Protein AF-A0A8J7NA88-F1 (afdb_monomer_lite)

pLDDT: mean 90.47, std 10.83, range [54.19, 98.31]

Secondary structure (DSSP, 8-state):
-----HHHHHHHHHH-HHHHHHHHHHHIIIIISSSS--PPPSSSSHHHHHHHHTT-SSHHHHHHHH---TTSPPPHHHHHHHHHHHHHHHHHHHHHTS---HHHHT-

Structure (mmCIF, N/CA/C/O backbone):
data_AF-A0A8J7NA88-F1
#
_entry.id   AF-A0A8J7NA88-F1
#
loop_
_atom_site.group_PDB
_atom_site.id
_atom_site.type_symbol
_atom_site.label_atom_id
_atom_site.label_alt_id
_atom_site.label_comp_id
_atom_site.label_asym_id
_atom_site.label_entity_id
_atom_site.label_seq_id
_atom_site.pdbx_PDB_ins_code
_atom_site.Cartn_x
_atom_site.Cartn_y
_atom_site.Cartn_z
_atom_site.occupancy
_atom_site.B_iso_or_equiv
_atom_site.auth_seq_id
_atom_site.auth_comp_id
_atom_site.auth_asym_id
_atom_site.auth_atom_id
_atom_site.pdbx_PDB_model_num
ATOM 1 N N . MET A 1 1 ? 1.647 16.019 6.666 1.00 68.00 1 MET A N 1
ATOM 2 C CA . MET A 1 1 ? 1.789 14.592 7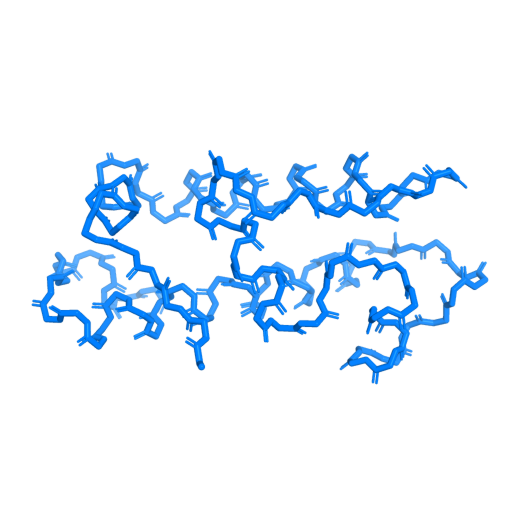.028 1.00 68.00 1 MET A CA 1
ATOM 3 C C . MET A 1 1 ? 0.576 13.848 6.483 1.00 68.00 1 MET A C 1
ATOM 5 O O . MET A 1 1 ? -0.532 14.317 6.706 1.00 68.00 1 MET A O 1
ATOM 9 N N . VAL A 1 2 ? 0.763 12.783 5.698 1.00 86.75 2 VAL A N 1
ATOM 10 C CA . VAL A 1 2 ? -0.350 11.961 5.173 1.00 86.75 2 VAL A CA 1
ATOM 11 C C . VAL A 1 2 ? -0.884 11.090 6.310 1.00 86.75 2 VAL A C 1
ATOM 13 O O . VAL A 1 2 ? -0.073 10.583 7.076 1.00 86.75 2 VAL A O 1
ATOM 16 N N . ARG A 1 3 ? -2.211 10.954 6.438 1.00 91.88 3 ARG A N 1
ATOM 17 C CA . ARG A 1 3 ? -2.880 10.132 7.462 1.00 91.88 3 ARG A CA 1
ATOM 18 C C . ARG A 1 3 ? -4.105 9.413 6.893 1.00 91.88 3 ARG A C 1
ATOM 20 O O . ARG A 1 3 ? -4.714 9.896 5.922 1.00 91.88 3 ARG A O 1
ATOM 27 N N . LEU A 1 4 ? -4.470 8.283 7.495 1.00 93.38 4 L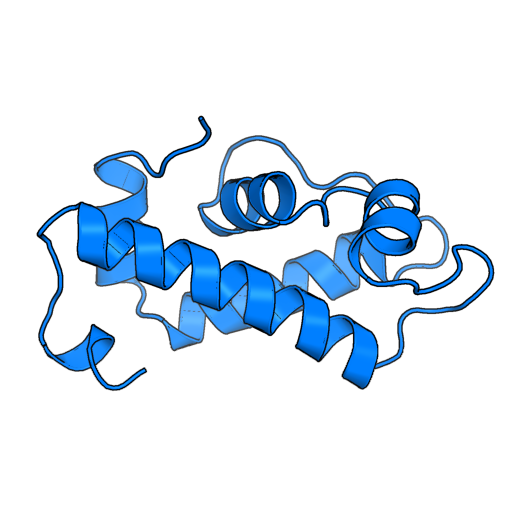EU A N 1
ATOM 28 C CA . LEU A 1 4 ? -5.769 7.658 7.247 1.00 93.38 4 LEU A CA 1
ATOM 29 C C . LEU A 1 4 ? -6.893 8.483 7.890 1.00 93.38 4 LEU A C 1
ATOM 31 O O . LEU A 1 4 ? -6.734 9.088 8.947 1.00 93.38 4 LEU A O 1
ATOM 35 N N . THR A 1 5 ? -8.028 8.536 7.203 1.00 93.25 5 THR A N 1
ATOM 36 C CA . THR A 1 5 ? -9.285 9.112 7.704 1.00 93.25 5 THR A CA 1
ATOM 37 C C . THR A 1 5 ? -10.044 8.087 8.543 1.00 93.25 5 THR A C 1
ATOM 39 O O . THR A 1 5 ? -9.741 6.896 8.479 1.00 93.25 5 THR A O 1
ATOM 42 N N . GLY A 1 6 ? -11.055 8.536 9.297 1.00 91.81 6 GLY A N 1
ATOM 43 C CA . GLY A 1 6 ? -11.935 7.641 10.057 1.00 91.81 6 GLY A CA 1
ATOM 44 C C . GLY A 1 6 ? -12.548 6.547 9.180 1.00 91.81 6 GLY A C 1
ATOM 45 O O . GLY A 1 6 ? -12.390 5.372 9.489 1.00 91.81 6 GLY A O 1
ATOM 46 N N . ASP A 1 7 ? -13.115 6.925 8.034 1.00 92.19 7 ASP A N 1
ATOM 47 C CA . ASP A 1 7 ? -13.742 5.986 7.095 1.00 92.19 7 ASP A CA 1
ATOM 48 C C . ASP A 1 7 ? -12.750 4.962 6.525 1.00 92.19 7 ASP A C 1
ATOM 50 O O . ASP A 1 7 ? -13.084 3.799 6.320 1.00 92.19 7 ASP A O 1
ATOM 54 N N . GLU A 1 8 ? -11.503 5.368 6.269 1.00 94.44 8 GLU A N 1
ATOM 55 C CA . GLU A 1 8 ? -10.465 4.449 5.792 1.00 94.44 8 GLU A CA 1
ATOM 56 C C . GLU A 1 8 ? -9.983 3.497 6.888 1.00 94.44 8 GLU A C 1
ATOM 58 O O . GLU A 1 8 ? -9.673 2.345 6.592 1.00 94.44 8 GLU A O 1
ATOM 63 N N . ILE A 1 9 ? -9.922 3.957 8.140 1.00 93.00 9 ILE A N 1
ATOM 64 C CA . ILE A 1 9 ? -9.636 3.100 9.296 1.00 93.00 9 ILE A CA 1
ATOM 65 C C . ILE A 1 9 ? -10.752 2.065 9.443 1.00 93.00 9 ILE A C 1
ATOM 67 O O . ILE A 1 9 ? -10.468 0.868 9.498 1.00 93.00 9 ILE A O 1
ATOM 71 N N . ASP A 1 10 ? -12.008 2.512 9.427 1.00 92.19 10 ASP A N 1
ATOM 72 C CA . ASP A 1 10 ? -13.177 1.645 9.558 1.00 92.19 10 ASP A CA 1
ATOM 73 C C . ASP A 1 10 ? -13.245 0.647 8.378 1.00 92.19 10 ASP A C 1
ATOM 75 O O . ASP A 1 10 ? -13.519 -0.537 8.578 1.00 92.19 10 ASP A O 1
ATOM 79 N N . PHE A 1 11 ? -12.873 1.066 7.159 1.00 93.31 11 PHE A N 1
ATOM 80 C CA . PHE A 1 11 ? -12.732 0.172 6.003 1.00 93.31 11 PHE A CA 1
ATOM 81 C C . PHE A 1 11 ? -11.686 -0.924 6.235 1.00 93.31 11 PHE A C 1
ATOM 83 O O . PHE A 1 11 ? -11.951 -2.096 5.955 1.00 93.31 11 PHE A O 1
ATOM 90 N N . VAL A 1 12 ? -10.491 -0.564 6.719 1.00 92.56 12 VAL A N 1
ATOM 91 C CA . VAL A 1 12 ? -9.413 -1.535 6.973 1.00 92.56 12 VAL A CA 1
ATOM 92 C C . VAL A 1 12 ? -9.831 -2.532 8.052 1.00 92.56 12 VAL A C 1
ATOM 94 O O . VAL A 1 12 ? -9.594 -3.729 7.897 1.00 92.56 12 VAL A O 1
ATOM 97 N N . GLN A 1 13 ? -10.501 -2.068 9.108 1.00 89.44 13 GLN A N 1
ATOM 98 C CA . GLN A 1 13 ? -11.021 -2.937 10.163 1.00 89.44 13 GLN A CA 1
ATOM 99 C C . GLN A 1 13 ? -12.115 -3.883 9.660 1.00 89.44 13 GLN A C 1
ATOM 101 O O . GLN A 1 13 ? -12.080 -5.070 9.973 1.00 89.44 13 GLN A O 1
ATOM 106 N N . ALA A 1 14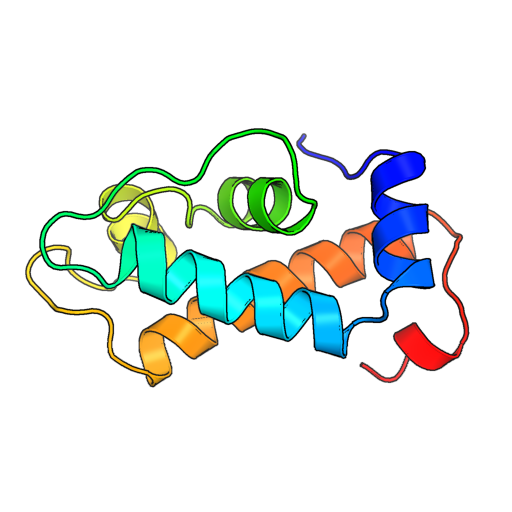 ? -13.061 -3.380 8.864 1.00 91.56 14 ALA A N 1
ATOM 107 C CA . ALA A 1 14 ? -14.170 -4.176 8.345 1.00 91.56 14 ALA A CA 1
ATOM 108 C C . ALA A 1 14 ? -13.715 -5.258 7.352 1.00 91.56 14 ALA A C 1
ATOM 110 O O . ALA A 1 14 ? -14.260 -6.359 7.348 1.00 91.56 14 ALA A O 1
ATOM 111 N N . ASN A 1 15 ? -12.715 -4.961 6.514 1.00 90.88 15 ASN A N 1
ATOM 112 C CA . ASN A 1 15 ? -12.216 -5.898 5.500 1.00 90.88 15 ASN A CA 1
ATOM 113 C C . ASN A 1 15 ? -11.113 -6.835 6.020 1.00 90.88 15 ASN A C 1
ATOM 115 O O . ASN A 1 15 ? -10.877 -7.889 5.428 1.00 90.88 15 ASN A O 1
ATOM 119 N N . GLY A 1 16 ? -10.428 -6.453 7.098 1.00 90.38 16 GLY A N 1
ATOM 120 C CA . GLY A 1 16 ? -9.306 -7.195 7.662 1.00 90.38 16 GLY A CA 1
ATOM 121 C C . GLY A 1 16 ? -7.987 -7.002 6.904 1.00 90.38 16 GLY A C 1
ATOM 122 O O . GLY A 1 16 ? -7.944 -6.711 5.704 1.00 90.38 16 GLY A O 1
ATOM 123 N N . ILE A 1 17 ? -6.880 -7.197 7.625 1.00 90.25 17 ILE A N 1
ATOM 124 C CA . ILE A 1 17 ? -5.520 -6.936 7.130 1.00 90.25 17 ILE A CA 1
ATOM 125 C C . ILE A 1 17 ? -5.159 -7.803 5.922 1.00 90.25 17 ILE A C 1
ATOM 127 O O . ILE A 1 17 ? -4.581 -7.285 4.969 1.00 90.25 17 ILE A O 1
ATOM 131 N N . ASP A 1 18 ? -5.557 -9.076 5.898 1.00 92.12 18 ASP A N 1
ATOM 132 C CA . ASP A 1 18 ? -5.271 -9.971 4.769 1.00 92.12 18 ASP A CA 1
ATOM 133 C C . ASP A 1 18 ? -5.884 -9.481 3.456 1.00 92.12 18 ASP A C 1
ATOM 135 O O . ASP A 1 18 ? -5.256 -9.561 2.398 1.00 92.12 18 ASP A O 1
ATOM 139 N N . SER A 1 19 ? -7.110 -8.955 3.510 1.00 94.50 19 SER A N 1
ATOM 140 C CA . SER A 1 19 ? -7.786 -8.399 2.335 1.00 94.50 19 SER A CA 1
ATOM 141 C C . SER A 1 19 ? -7.062 -7.149 1.835 1.00 94.50 19 SER A C 1
ATOM 143 O O . SER A 1 19 ? -6.762 -7.016 0.646 1.00 94.50 19 SER A O 1
ATOM 145 N N . VAL A 1 20 ? -6.673 -6.268 2.761 1.00 95.69 20 VAL A N 1
ATOM 146 C CA . VAL A 1 20 ? -5.917 -5.049 2.451 1.00 95.69 20 VAL A CA 1
ATOM 147 C C . VAL A 1 20 ? -4.532 -5.380 1.881 1.00 95.69 20 VAL A C 1
ATOM 149 O O . VAL A 1 20 ? -4.118 -4.765 0.896 1.00 95.69 20 VAL A O 1
ATOM 152 N N . LYS A 1 21 ? -3.852 -6.401 2.416 1.00 96.81 21 LYS A N 1
ATOM 153 C CA . LYS A 1 21 ? -2.568 -6.900 1.904 1.00 96.81 21 LYS A CA 1
ATOM 154 C C . LYS A 1 21 ? -2.711 -7.456 0.488 1.00 96.81 21 LYS A C 1
ATOM 156 O O . LYS A 1 21 ? -1.935 -7.095 -0.396 1.00 96.81 21 LYS A O 1
ATOM 161 N N . LYS A 1 22 ? -3.743 -8.266 0.223 1.00 97.81 22 LYS A N 1
ATOM 162 C CA . LYS A 1 22 ? -4.059 -8.758 -1.133 1.00 97.81 22 LYS A CA 1
ATOM 163 C C . LYS A 1 22 ? -4.305 -7.608 -2.112 1.00 97.81 22 LYS A C 1
ATOM 165 O O . LYS A 1 22 ? -3.794 -7.645 -3.233 1.00 97.81 22 LYS A O 1
ATOM 170 N N . ALA A 1 23 ? -5.030 -6.571 -1.691 1.00 97.50 23 ALA A N 1
ATOM 171 C CA . ALA A 1 23 ? -5.237 -5.373 -2.501 1.00 97.50 23 ALA A CA 1
ATOM 172 C C . ALA A 1 23 ? -3.913 -4.643 -2.791 1.00 97.50 23 ALA A C 1
ATOM 174 O O . ALA A 1 23 ? -3.685 -4.220 -3.923 1.00 97.50 23 ALA A O 1
ATOM 175 N N . ALA A 1 24 ? -3.001 -4.555 -1.817 1.00 97.94 24 ALA A N 1
ATOM 176 C CA . ALA A 1 24 ? -1.674 -3.977 -2.025 1.00 97.94 24 ALA A CA 1
ATOM 177 C C . ALA A 1 24 ? -0.855 -4.719 -3.079 1.00 97.94 24 ALA A C 1
ATOM 179 O O . ALA A 1 24 ? -0.389 -4.085 -4.029 1.00 97.94 24 ALA A O 1
ATOM 180 N N . TYR A 1 25 ? -0.784 -6.047 -3.000 1.00 98.31 25 TYR A N 1
ATOM 181 C CA . TYR A 1 25 ? -0.170 -6.856 -4.055 1.00 98.31 25 TYR A CA 1
ATOM 182 C C . TYR A 1 25 ? -0.801 -6.604 -5.421 1.00 98.31 25 TYR A C 1
ATOM 184 O O . TYR A 1 25 ? -0.094 -6.414 -6.411 1.00 98.31 25 TYR A O 1
ATOM 192 N N . HIS A 1 26 ? -2.133 -6.584 -5.483 1.00 97.81 26 HIS A N 1
ATOM 193 C CA . HIS A 1 26 ? -2.849 -6.329 -6.724 1.00 97.81 26 HIS A CA 1
ATOM 194 C C . HIS A 1 26 ? -2.478 -4.964 -7.320 1.00 97.81 26 HIS A C 1
ATOM 196 O O . HIS A 1 26 ? -2.165 -4.876 -8.509 1.00 97.81 26 HIS A O 1
ATOM 202 N N . PHE A 1 27 ? -2.462 -3.899 -6.519 1.00 97.88 27 PHE A N 1
ATOM 203 C CA . PHE A 1 27 ? -2.144 -2.560 -7.009 1.00 97.88 27 PHE A CA 1
ATOM 204 C C . PHE A 1 27 ? -0.690 -2.425 -7.448 1.00 97.88 27 PHE A C 1
ATOM 206 O O . PHE A 1 27 ? -0.450 -1.898 -8.533 1.00 97.88 27 PHE A O 1
ATOM 213 N N . VAL A 1 28 ? 0.271 -2.941 -6.678 1.00 97.00 28 VAL A N 1
ATOM 214 C CA . VAL A 1 28 ? 1.689 -2.901 -7.068 1.00 97.00 28 VAL A CA 1
ATOM 215 C C . VAL A 1 28 ? 1.903 -3.675 -8.372 1.00 97.00 28 VAL A C 1
ATOM 217 O O . VAL A 1 28 ? 2.493 -3.138 -9.310 1.00 97.00 28 VAL A O 1
ATOM 220 N N . ARG A 1 29 ? 1.337 -4.883 -8.502 1.00 96.62 29 ARG A N 1
ATOM 221 C CA . ARG A 1 29 ? 1.463 -5.693 -9.725 1.00 96.62 29 ARG A CA 1
ATOM 222 C C . ARG A 1 29 ? 0.841 -5.023 -10.945 1.00 96.62 29 ARG A C 1
ATOM 224 O O . ARG A 1 29 ? 1.469 -4.950 -11.993 1.00 96.62 29 ARG A O 1
ATOM 231 N N . THR A 1 30 ? -0.381 -4.512 -10.818 1.00 95.62 30 THR A N 1
ATOM 232 C CA . THR A 1 30 ? -1.139 -3.977 -11.964 1.00 95.62 30 THR A CA 1
ATOM 233 C C . THR A 1 30 ? -0.745 -2.558 -12.364 1.00 95.62 30 THR A C 1
ATOM 235 O O . THR A 1 30 ? -1.001 -2.149 -13.498 1.00 95.62 30 THR A O 1
ATOM 238 N N . ARG A 1 31 ? -0.137 -1.788 -11.454 1.00 95.38 31 ARG A N 1
ATOM 239 C CA . ARG A 1 31 ? 0.259 -0.394 -11.705 1.00 95.38 31 ARG A CA 1
ATOM 240 C C . ARG A 1 31 ? 1.754 -0.236 -11.910 1.00 95.38 31 ARG A C 1
ATOM 242 O O . ARG A 1 31 ? 2.143 0.512 -12.798 1.00 95.38 31 ARG A O 1
ATOM 249 N N . LEU A 1 32 ? 2.574 -0.908 -11.108 1.00 94.50 32 LEU A N 1
ATOM 250 C CA . LEU A 1 32 ? 4.010 -0.643 -11.027 1.00 94.50 32 LEU A CA 1
ATOM 251 C C . LEU A 1 32 ? 4.834 -1.751 -11.691 1.00 94.50 32 LEU A C 1
ATOM 253 O O . LEU A 1 32 ? 5.827 -1.442 -12.335 1.00 94.50 32 LEU A O 1
ATOM 257 N N . ALA A 1 33 ? 4.411 -3.016 -11.612 1.00 91.81 33 ALA A N 1
ATOM 258 C CA . ALA A 1 33 ? 5.158 -4.141 -12.194 1.00 91.81 33 ALA A CA 1
ATOM 259 C C . ALA A 1 33 ? 4.851 -4.418 -13.682 1.00 91.81 33 ALA A C 1
ATOM 261 O O . ALA A 1 33 ? 5.383 -5.360 -14.268 1.00 91.81 33 ALA A O 1
ATOM 262 N N . VAL A 1 34 ? 3.992 -3.613 -14.315 1.00 91.06 34 VAL A N 1
ATOM 263 C CA . VAL A 1 34 ? 3.655 -3.738 -15.742 1.00 91.06 34 VAL A CA 1
ATOM 264 C C . VAL A 1 34 ? 4.668 -3.017 -16.634 1.00 91.06 34 VAL A C 1
ATOM 266 O O . VAL A 1 34 ? 5.311 -2.059 -16.217 1.00 91.06 34 VAL A O 1
ATOM 269 N N . SER A 1 35 ? 4.761 -3.426 -17.903 1.00 87.38 35 SER A N 1
ATOM 270 C CA . SER A 1 35 ? 5.699 -2.850 -18.886 1.00 87.38 35 SER A CA 1
ATOM 271 C C . SER A 1 35 ? 5.533 -1.343 -19.112 1.00 87.38 35 SER A C 1
ATOM 273 O O . SER A 1 35 ? 6.501 -0.653 -19.414 1.00 87.38 35 SER A O 1
ATOM 275 N N . LYS A 1 36 ? 4.306 -0.830 -18.973 1.00 89.25 36 LYS A N 1
ATOM 276 C CA . LYS A 1 36 ? 3.985 0.601 -19.011 1.00 89.25 36 LYS A CA 1
ATOM 277 C C . LYS A 1 36 ? 3.429 1.017 -17.648 1.00 89.25 36 LYS A C 1
ATOM 279 O O . LYS A 1 36 ? 2.202 1.041 -17.490 1.00 89.25 36 LYS A O 1
ATOM 284 N N . PRO A 1 37 ? 4.302 1.273 -16.658 1.00 90.88 37 PRO A N 1
ATOM 285 C CA . PRO A 1 37 ? 3.880 1.558 -15.298 1.00 90.88 37 PRO A CA 1
ATOM 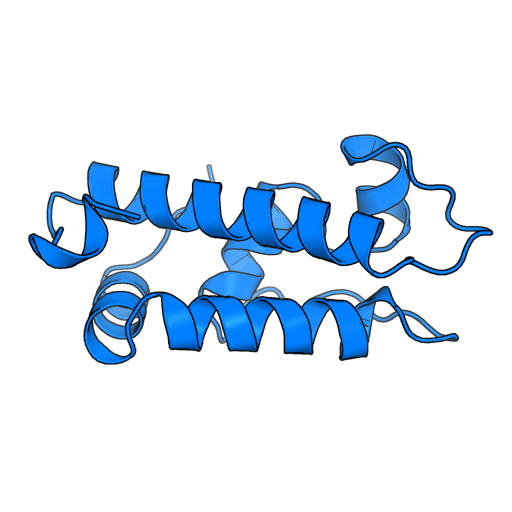286 C C . PRO A 1 37 ? 3.034 2.830 -15.254 1.00 90.88 37 PRO A C 1
ATOM 288 O O . PRO A 1 37 ? 3.274 3.804 -15.968 1.00 90.88 37 PRO A O 1
ATOM 291 N N . LYS A 1 38 ? 2.015 2.813 -14.402 1.00 94.50 38 LYS A N 1
ATOM 292 C CA . LYS A 1 38 ? 1.115 3.938 -14.162 1.00 94.50 38 LYS A CA 1
ATOM 293 C C . LYS A 1 38 ? 1.230 4.349 -12.709 1.00 94.50 38 LYS A C 1
ATOM 295 O O . LYS A 1 38 ? 1.264 3.497 -11.825 1.00 94.50 38 LYS A O 1
ATOM 300 N N . ARG A 1 39 ? 1.199 5.658 -12.466 1.00 95.94 39 ARG A N 1
ATOM 301 C CA . ARG A 1 39 ? 1.157 6.191 -11.104 1.00 95.94 39 ARG A CA 1
ATOM 302 C C . ARG A 1 39 ? -0.035 5.626 -10.332 1.00 95.94 39 ARG A C 1
ATOM 304 O O . ARG A 1 39 ? -1.132 5.443 -10.882 1.00 95.94 39 ARG A O 1
ATOM 311 N N . VAL A 1 40 ? 0.189 5.372 -9.051 1.00 96.62 40 VAL A N 1
ATOM 312 C CA . VAL A 1 40 ? -0.850 4.966 -8.108 1.00 96.62 40 VAL A CA 1
ATOM 313 C C . VAL A 1 40 ? -1.800 6.154 -7.890 1.00 96.62 40 VAL A C 1
ATOM 315 O O . VAL A 1 40 ? -1.333 7.276 -7.660 1.00 96.62 40 VAL A O 1
ATOM 318 N N . PRO A 1 41 ? -3.132 5.960 -7.965 1.00 96.81 41 PRO A N 1
ATOM 319 C CA . PRO A 1 41 ? -4.095 7.018 -7.658 1.00 96.81 41 PRO A CA 1
ATOM 320 C C . PRO A 1 41 ? -3.868 7.615 -6.264 1.00 96.81 41 PRO A C 1
ATOM 322 O O . PRO A 1 41 ? -3.309 6.965 -5.394 1.00 96.81 41 PRO A O 1
ATOM 325 N N . LYS A 1 42 ? -4.312 8.851 -6.020 1.00 92.94 42 LYS A N 1
ATOM 326 C CA . LYS A 1 42 ? -4.146 9.501 -4.701 1.00 92.94 42 LYS A CA 1
ATOM 327 C C . LYS A 1 42 ? -5.281 9.207 -3.710 1.00 92.94 42 LYS A C 1
ATOM 329 O O . LYS A 1 42 ? -5.143 9.497 -2.527 1.00 92.94 42 LYS A O 1
ATOM 334 N N . LYS A 1 43 ? -6.429 8.717 -4.191 1.00 91.38 43 LYS A N 1
ATOM 335 C CA . LYS A 1 43 ? -7.678 8.550 -3.424 1.00 91.38 43 LYS A CA 1
ATOM 336 C C . LYS A 1 43 ? -8.411 7.278 -3.855 1.00 91.38 43 LYS A C 1
ATOM 338 O O . LYS A 1 43 ? -8.193 6.803 -4.967 1.00 91.38 43 LYS A O 1
ATOM 343 N N . GLY A 1 44 ? -9.299 6.783 -2.994 1.00 91.81 44 GLY A N 1
ATOM 344 C CA . GLY A 1 44 ? -10.219 5.675 -3.284 1.00 91.81 44 GLY A CA 1
ATOM 345 C C . GLY A 1 44 ? -9.880 4.353 -2.595 1.00 91.81 44 GLY A C 1
ATOM 346 O O . GLY A 1 44 ? -10.731 3.476 -2.548 1.00 91.81 44 GLY A O 1
ATOM 347 N N . HIS A 1 45 ? -8.676 4.204 -2.036 1.00 95.44 45 HIS A N 1
ATOM 348 C CA . HIS A 1 45 ? -8.307 3.032 -1.240 1.00 95.44 45 HIS A CA 1
ATOM 349 C C . HIS A 1 45 ? -7.221 3.400 -0.210 1.00 95.44 45 HIS A C 1
ATOM 351 O O . HIS A 1 45 ? -6.282 4.112 -0.582 1.00 95.44 45 HIS A O 1
ATOM 357 N N . PRO A 1 46 ? -7.269 2.901 1.042 1.00 96.00 46 PRO A N 1
ATOM 358 C CA . PRO A 1 46 ? -6.258 3.199 2.070 1.00 96.00 46 PRO A CA 1
ATOM 359 C C . PRO A 1 46 ? -4.831 2.827 1.642 1.00 96.00 46 PRO A C 1
ATOM 361 O O . PRO A 1 46 ? -3.889 3.579 1.875 1.00 96.00 46 PRO A O 1
ATOM 364 N N . VAL A 1 47 ? -4.674 1.714 0.919 1.00 97.62 47 VAL A N 1
ATOM 365 C CA . VAL A 1 47 ? -3.380 1.302 0.336 1.00 97.62 47 VAL A CA 1
ATOM 366 C C . VAL A 1 47 ? -2.782 2.358 -0.586 1.00 97.62 47 VAL A C 1
ATOM 368 O O . VAL A 1 47 ? -1.568 2.507 -0.623 1.00 97.62 47 VAL A O 1
ATOM 371 N N . PHE A 1 48 ? -3.594 3.121 -1.317 1.00 97.56 48 PHE A N 1
ATOM 372 C CA . PHE A 1 48 ? -3.048 4.185 -2.150 1.00 97.56 48 PHE A CA 1
ATOM 373 C C . PHE A 1 48 ? -2.345 5.232 -1.292 1.00 97.56 48 PHE A C 1
ATOM 375 O O . PHE A 1 48 ? -1.192 5.553 -1.560 1.00 97.56 48 PHE A O 1
ATOM 382 N N . LYS A 1 49 ? -2.976 5.696 -0.208 1.00 96.69 49 LYS A N 1
ATOM 383 C CA . LYS A 1 49 ? -2.315 6.608 0.735 1.00 96.69 49 LYS A CA 1
ATOM 384 C C . LYS A 1 49 ? -1.043 6.008 1.316 1.00 96.69 49 LYS A C 1
ATOM 386 O O . LYS A 1 49 ? -0.049 6.720 1.395 1.00 96.69 49 LYS A O 1
ATOM 391 N N . ALA A 1 50 ? -1.065 4.722 1.656 1.00 97.25 50 ALA A N 1
ATOM 392 C CA . ALA A 1 50 ? 0.107 4.023 2.163 1.00 97.25 50 ALA A CA 1
ATOM 393 C C . ALA A 1 50 ? 1.260 4.019 1.150 1.00 97.25 50 ALA A C 1
ATOM 395 O O . ALA A 1 50 ? 2.370 4.407 1.492 1.00 97.25 50 ALA A O 1
ATOM 396 N N . LEU A 1 51 ? 0.988 3.682 -0.115 1.00 97.56 51 LEU A N 1
ATOM 397 C CA . LEU A 1 51 ? 1.981 3.701 -1.193 1.00 97.56 51 LEU A CA 1
ATOM 398 C C . LEU A 1 51 ? 2.551 5.108 -1.424 1.00 97.56 51 LEU A C 1
ATOM 400 O O . LEU A 1 51 ? 3.754 5.254 -1.598 1.00 97.56 51 LEU A O 1
ATOM 404 N N . HIS A 1 52 ? 1.721 6.153 -1.364 1.00 96.69 52 HIS A N 1
ATOM 405 C CA . HIS A 1 52 ? 2.202 7.541 -1.409 1.00 96.69 52 HIS A CA 1
ATOM 406 C C . HIS A 1 52 ? 3.066 7.890 -0.188 1.00 96.69 52 HIS A C 1
ATOM 408 O O . HIS A 1 52 ? 4.078 8.571 -0.333 1.00 96.69 52 HIS A O 1
ATOM 414 N N . ALA A 1 53 ? 2.698 7.419 1.004 1.00 96.44 53 ALA A N 1
ATOM 415 C CA . ALA A 1 53 ? 3.423 7.704 2.239 1.00 96.44 53 ALA A CA 1
ATOM 416 C C . ALA A 1 53 ? 4.808 7.040 2.292 1.00 96.44 53 ALA A C 1
ATOM 418 O O . ALA A 1 53 ? 5.743 7.651 2.800 1.00 96.44 53 ALA A O 1
ATOM 419 N N . VAL A 1 54 ? 4.950 5.831 1.738 1.00 96.75 54 VAL A N 1
ATOM 420 C CA . VAL A 1 54 ? 6.232 5.098 1.686 1.00 96.75 54 VAL A CA 1
ATOM 421 C C . VAL A 1 54 ? 7.044 5.373 0.416 1.00 96.75 54 VAL A C 1
ATOM 423 O O . VAL A 1 54 ? 8.073 4.745 0.193 1.00 96.75 54 VAL A O 1
ATOM 426 N N . GLY A 1 55 ? 6.590 6.288 -0.447 1.00 96.00 55 GLY A N 1
ATOM 427 C CA . GLY A 1 55 ? 7.314 6.635 -1.670 1.00 96.00 55 GLY A CA 1
ATOM 428 C C . GLY A 1 55 ? 7.302 5.531 -2.735 1.00 96.00 55 GLY A C 1
ATOM 429 O O . GLY A 1 55 ? 8.277 5.347 -3.459 1.00 96.00 55 GLY A O 1
ATOM 430 N N . ALA A 1 56 ? 6.191 4.805 -2.848 1.00 96.62 56 ALA A N 1
ATOM 431 C CA . ALA A 1 56 ? 5.939 3.766 -3.845 1.00 96.62 56 ALA A CA 1
ATOM 432 C C . ALA A 1 56 ? 4.759 4.114 -4.781 1.00 96.62 56 ALA A C 1
ATOM 434 O O . ALA A 1 56 ? 3.987 3.244 -5.183 1.00 96.62 56 ALA A O 1
ATOM 435 N N . ASP A 1 57 ? 4.582 5.394 -5.131 1.00 95.94 57 ASP A N 1
ATOM 436 C CA . ASP A 1 57 ? 3.504 5.850 -6.023 1.00 95.94 57 ASP A CA 1
ATOM 437 C C . ASP A 1 57 ? 3.838 5.750 -7.522 1.00 95.94 57 ASP A C 1
ATOM 439 O O . ASP A 1 57 ? 2.935 5.780 -8.365 1.00 95.94 57 ASP A O 1
ATOM 443 N N . SER A 1 58 ? 5.121 5.640 -7.864 1.00 96.25 58 SER A N 1
ATOM 444 C CA . SER A 1 58 ? 5.634 5.528 -9.231 1.00 96.25 58 SER A CA 1
ATOM 445 C C . SER A 1 58 ? 6.944 4.734 -9.255 1.00 96.25 58 SER A C 1
ATOM 447 O O . SER A 1 58 ? 7.516 4.439 -8.204 1.00 96.25 58 SER A O 1
ATOM 449 N N . ARG A 1 59 ? 7.442 4.374 -10.447 1.00 95.00 59 ARG A N 1
ATOM 450 C CA . ARG A 1 59 ? 8.715 3.641 -10.557 1.00 95.00 59 ARG A CA 1
ATOM 451 C C . ARG A 1 59 ? 9.912 4.497 -10.160 1.00 95.00 59 ARG A C 1
ATOM 453 O O . ARG A 1 59 ? 10.811 3.978 -9.514 1.00 95.00 59 ARG A O 1
ATOM 460 N N . GLU A 1 60 ? 9.876 5.790 -10.457 1.00 94.69 60 GLU A N 1
ATOM 461 C CA . GLU A 1 60 ? 10.906 6.746 -10.044 1.00 94.69 60 GLU A CA 1
ATOM 462 C C . GLU A 1 60 ? 10.951 6.904 -8.519 1.00 94.69 60 GLU A C 1
ATOM 464 O O . GLU A 1 60 ? 12.030 7.008 -7.940 1.00 94.69 60 GLU A O 1
ATOM 469 N N . SER A 1 61 ? 9.794 6.910 -7.846 1.00 96.00 61 SER A N 1
ATOM 470 C CA . SER A 1 61 ? 9.757 6.920 -6.380 1.00 96.00 61 SER A CA 1
ATOM 471 C C . SER A 1 61 ? 10.289 5.600 -5.810 1.00 96.00 61 SER A C 1
ATOM 473 O O . SER A 1 61 ? 11.075 5.624 -4.866 1.00 96.00 61 SER A O 1
ATOM 475 N N . ILE A 1 62 ? 9.937 4.455 -6.411 1.00 95.31 62 ILE A N 1
ATOM 476 C CA . ILE A 1 62 ? 10.471 3.152 -5.986 1.00 95.31 62 ILE A CA 1
ATOM 477 C C . ILE A 1 62 ? 11.997 3.104 -6.121 1.00 95.31 62 ILE A C 1
ATOM 479 O O . ILE A 1 62 ? 12.671 2.656 -5.202 1.00 95.31 62 ILE A O 1
ATOM 483 N N . GLU A 1 63 ? 12.553 3.589 -7.228 1.00 95.56 63 GLU A N 1
ATOM 484 C CA . GLU A 1 63 ? 14.004 3.629 -7.433 1.00 95.56 63 GLU A CA 1
ATOM 485 C C . GLU A 1 63 ? 14.714 4.432 -6.339 1.00 95.56 63 GLU A C 1
ATOM 487 O O . GLU A 1 63 ? 15.728 3.988 -5.810 1.00 95.56 63 GLU A O 1
ATOM 492 N N . LYS A 1 64 ? 14.140 5.566 -5.926 1.00 95.69 64 LYS A N 1
ATOM 493 C CA . LYS A 1 64 ? 14.711 6.415 -4.871 1.00 95.69 64 LYS A CA 1
ATOM 494 C C . LYS A 1 64 ? 14.591 5.820 -3.469 1.00 95.69 64 LYS A C 1
ATOM 496 O O . LYS A 1 64 ? 15.512 5.977 -2.677 1.00 95.69 64 LYS A O 1
ATOM 501 N N . ASN A 1 65 ? 13.453 5.205 -3.145 1.00 96.19 65 ASN A N 1
ATOM 502 C CA . ASN A 1 65 ? 13.144 4.788 -1.771 1.00 96.19 65 ASN A CA 1
ATOM 503 C C . ASN A 1 65 ? 13.486 3.320 -1.486 1.00 96.19 65 ASN A C 1
ATOM 505 O O . ASN A 1 65 ? 13.719 2.962 -0.337 1.00 96.19 65 ASN A O 1
ATOM 509 N N . PHE A 1 66 ? 13.521 2.475 -2.517 1.00 93.62 66 PHE A N 1
ATOM 510 C CA . PHE A 1 66 ? 13.769 1.036 -2.400 1.00 93.62 66 PHE A CA 1
ATOM 511 C C . PHE A 1 66 ? 15.028 0.593 -3.156 1.00 93.62 66 PHE A C 1
ATOM 513 O O . PHE A 1 66 ? 15.355 -0.590 -3.136 1.00 93.62 66 PHE A O 1
ATOM 520 N N . SER A 1 67 ? 15.732 1.512 -3.830 1.00 93.19 67 SER A N 1
ATOM 521 C CA . SER A 1 67 ? 16.946 1.221 -4.607 1.00 93.19 67 SER A CA 1
ATOM 522 C C . SER A 1 67 ? 16.744 0.153 -5.691 1.00 93.19 67 SER A C 1
ATOM 524 O O . SER A 1 67 ? 17.667 -0.592 -6.013 1.00 93.19 67 SER A O 1
ATOM 526 N N . ILE A 1 68 ? 15.531 0.067 -6.254 1.00 90.75 68 ILE A N 1
ATOM 527 C CA . ILE A 1 68 ? 15.202 -0.853 -7.351 1.00 90.75 68 ILE A CA 1
ATOM 528 C C . ILE A 1 68 ? 15.193 -0.068 -8.670 1.00 90.75 68 ILE A C 1
ATOM 530 O O . ILE A 1 68 ? 14.257 0.717 -8.877 1.00 90.75 68 ILE A O 1
ATOM 534 N N . PRO A 1 69 ? 16.168 -0.290 -9.573 1.00 87.44 69 PRO A N 1
ATOM 535 C CA . PRO A 1 69 ? 16.304 0.476 -10.808 1.00 87.44 69 PRO A CA 1
ATOM 536 C C . PRO A 1 69 ? 15.031 0.475 -11.649 1.00 87.44 69 PRO A C 1
ATOM 538 O O . PRO A 1 69 ? 14.327 -0.534 -11.740 1.00 87.44 69 PRO A O 1
ATOM 541 N N . THR A 1 70 ? 14.739 1.597 -12.304 1.00 84.75 70 THR A N 1
ATOM 542 C CA . THR A 1 70 ? 13.593 1.725 -13.225 1.00 84.75 70 THR A CA 1
ATOM 543 C C . THR A 1 70 ? 13.724 0.841 -14.467 1.00 84.75 70 THR A C 1
ATOM 545 O O . THR A 1 70 ? 12.706 0.431 -15.027 1.00 84.75 70 THR A O 1
ATOM 548 N N . THR A 1 71 ? 14.957 0.518 -14.870 1.00 82.69 71 THR A N 1
ATOM 549 C CA . THR A 1 71 ? 15.279 -0.391 -15.983 1.00 82.69 71 THR A CA 1
ATOM 550 C C . THR A 1 71 ? 14.865 -1.832 -15.713 1.00 82.69 71 THR A C 1
ATOM 552 O O . THR A 1 71 ? 14.605 -2.585 -16.653 1.00 82.69 71 THR A O 1
ATOM 555 N N . ASP A 1 72 ? 14.773 -2.204 -14.438 1.00 80.69 72 ASP A N 1
ATOM 556 C CA . ASP A 1 72 ? 14.486 -3.566 -14.028 1.00 80.69 72 ASP A CA 1
ATOM 557 C C . ASP A 1 72 ? 12.983 -3.770 -13.847 1.00 80.69 72 ASP A C 1
ATOM 559 O O . ASP A 1 72 ? 12.225 -2.885 -13.422 1.00 80.69 72 ASP A O 1
ATOM 563 N N . LYS A 1 73 ? 12.533 -4.987 -14.158 1.00 88.44 73 LYS A N 1
ATOM 564 C CA . LYS A 1 73 ? 11.198 -5.426 -13.756 1.00 88.44 73 LYS A CA 1
ATOM 565 C C . LYS A 1 73 ? 11.189 -5.623 -12.247 1.00 88.44 73 LYS A C 1
ATOM 567 O O . LYS A 1 73 ? 12.126 -6.193 -11.697 1.00 88.44 73 LYS A O 1
ATOM 572 N N . LEU A 1 74 ? 10.097 -5.221 -11.604 1.00 91.00 74 LEU A N 1
ATOM 573 C CA . LEU A 1 74 ? 9.860 -5.579 -10.210 1.00 91.00 74 LEU A CA 1
ATOM 574 C C . LEU A 1 74 ? 9.752 -7.101 -10.101 1.00 91.00 74 LEU A C 1
ATOM 576 O O . LEU A 1 74 ? 8.853 -7.703 -10.693 1.00 91.00 74 LEU A O 1
ATOM 580 N N . ARG A 1 75 ? 10.681 -7.712 -9.367 1.00 93.88 75 ARG A N 1
ATOM 581 C CA . ARG A 1 75 ? 10.621 -9.130 -9.002 1.00 93.88 75 ARG A CA 1
ATOM 582 C C . ARG A 1 75 ? 9.623 -9.308 -7.865 1.00 93.88 75 ARG A C 1
ATOM 584 O O . ARG A 1 75 ? 9.277 -8.348 -7.183 1.00 93.88 75 ARG A O 1
ATOM 591 N N . GLU A 1 76 ? 9.209 -10.542 -7.605 1.00 94.19 76 GLU A N 1
ATOM 592 C CA . GLU A 1 76 ? 8.290 -10.817 -6.492 1.00 94.19 76 GLU A CA 1
ATOM 593 C C . GLU A 1 76 ? 8.851 -10.330 -5.147 1.00 94.19 76 GLU A C 1
ATOM 595 O O . GLU A 1 76 ? 8.135 -9.672 -4.405 1.00 94.19 76 GLU A O 1
ATOM 600 N N . THR A 1 77 ? 10.157 -10.481 -4.901 1.00 94.94 77 THR A N 1
ATOM 601 C CA . THR A 1 77 ? 10.816 -9.953 -3.691 1.00 94.94 77 THR A CA 1
ATOM 602 C C . THR A 1 77 ? 10.760 -8.427 -3.584 1.00 94.94 77 THR A C 1
ATOM 604 O O . THR A 1 77 ? 10.673 -7.876 -2.489 1.00 94.94 77 THR A O 1
ATOM 607 N N . ASP A 1 78 ? 10.814 -7.730 -4.720 1.00 95.44 78 ASP A N 1
ATOM 608 C CA . ASP A 1 78 ? 10.735 -6.270 -4.772 1.00 95.44 78 ASP A CA 1
ATOM 609 C C . ASP A 1 78 ? 9.297 -5.804 -4.486 1.00 95.44 78 ASP A C 1
ATOM 611 O O . ASP A 1 78 ? 9.069 -4.821 -3.782 1.00 95.44 78 ASP A O 1
ATOM 615 N N . ILE A 1 79 ? 8.313 -6.543 -5.008 1.00 96.94 79 ILE A N 1
ATOM 616 C CA . ILE A 1 79 ? 6.888 -6.324 -4.742 1.00 96.94 79 ILE A CA 1
ATOM 617 C C . ILE A 1 79 ? 6.586 -6.571 -3.263 1.00 96.94 79 ILE A C 1
ATOM 619 O O . ILE A 1 79 ? 5.911 -5.744 -2.650 1.00 96.94 79 ILE A O 1
ATOM 623 N N . ASP A 1 80 ? 7.106 -7.658 -2.690 1.00 97.44 80 ASP A N 1
ATOM 624 C CA . ASP A 1 80 ? 6.971 -7.979 -1.269 1.00 97.44 80 ASP A CA 1
ATOM 625 C C . ASP A 1 80 ? 7.496 -6.829 -0.408 1.00 97.44 80 ASP A C 1
ATOM 627 O O . ASP A 1 80 ? 6.771 -6.326 0.446 1.00 97.44 80 ASP A O 1
ATOM 631 N N . ALA A 1 81 ? 8.703 -6.326 -0.688 1.00 96.75 81 ALA A N 1
ATOM 632 C CA . ALA A 1 81 ? 9.285 -5.213 0.060 1.00 96.75 81 ALA A CA 1
ATOM 633 C C . ALA A 1 81 ? 8.400 -3.952 0.033 1.00 96.75 81 ALA A C 1
ATOM 635 O O . ALA A 1 81 ? 8.191 -3.312 1.068 1.00 96.75 81 ALA A O 1
ATOM 636 N N . VAL A 1 82 ? 7.844 -3.602 -1.132 1.00 97.62 82 VAL A N 1
ATOM 637 C CA . VAL A 1 82 ? 6.919 -2.465 -1.269 1.00 97.62 82 VAL A CA 1
ATOM 638 C C . VAL A 1 82 ? 5.631 -2.698 -0.476 1.00 97.62 82 VAL A C 1
ATOM 640 O O . VAL A 1 82 ? 5.167 -1.795 0.227 1.00 97.62 82 VAL A O 1
ATOM 643 N N . VAL A 1 83 ? 5.052 -3.897 -0.572 1.00 98.12 83 VAL A N 1
ATOM 644 C CA . VAL A 1 83 ? 3.813 -4.244 0.130 1.00 98.12 83 VAL A CA 1
ATOM 645 C C . VAL A 1 83 ? 4.022 -4.240 1.641 1.00 98.12 83 VAL A C 1
ATOM 647 O O . VAL A 1 83 ? 3.222 -3.627 2.342 1.00 98.12 83 VAL A O 1
ATOM 650 N N . GLU A 1 84 ? 5.096 -4.841 2.152 1.00 97.19 84 GLU A N 1
ATOM 651 C CA . GLU A 1 84 ? 5.387 -4.872 3.589 1.00 97.19 84 GLU A CA 1
ATOM 652 C C . GLU A 1 84 ? 5.571 -3.464 4.166 1.00 97.19 84 GLU A C 1
ATOM 654 O O . GLU A 1 84 ? 5.007 -3.150 5.213 1.00 97.19 84 GLU A O 1
ATOM 659 N N . ASN A 1 85 ? 6.261 -2.565 3.455 1.00 97.69 85 ASN A N 1
ATOM 660 C CA . ASN A 1 85 ? 6.381 -1.168 3.886 1.00 97.69 85 ASN A CA 1
ATOM 661 C C . ASN A 1 85 ? 5.016 -0.461 3.929 1.00 97.69 85 ASN A C 1
ATOM 663 O O . ASN A 1 85 ? 4.693 0.215 4.909 1.00 97.69 85 ASN A O 1
ATOM 667 N N . ALA A 1 86 ? 4.182 -0.640 2.899 1.00 97.69 86 ALA A N 1
ATOM 668 C CA . ALA A 1 86 ? 2.842 -0.056 2.865 1.00 97.69 86 ALA A CA 1
ATOM 669 C C . ALA A 1 86 ? 1.936 -0.607 3.985 1.00 97.69 86 ALA A C 1
ATOM 671 O O . ALA A 1 86 ? 1.208 0.154 4.628 1.00 97.69 86 ALA A O 1
ATOM 672 N N . MET A 1 87 ? 1.995 -1.915 4.251 1.00 96.50 87 MET A N 1
ATOM 673 C CA . MET A 1 87 ? 1.230 -2.558 5.322 1.00 96.50 87 MET A CA 1
ATOM 674 C C . MET A 1 87 ? 1.723 -2.141 6.709 1.00 96.50 87 MET A C 1
ATOM 676 O O . MET A 1 87 ? 0.902 -1.846 7.580 1.00 96.50 87 MET A O 1
ATOM 680 N N . GLY A 1 88 ? 3.040 -2.032 6.902 1.00 95.25 88 GLY A N 1
ATOM 681 C CA . GLY A 1 88 ? 3.642 -1.510 8.127 1.00 95.25 88 GLY A CA 1
ATOM 682 C C . GLY A 1 88 ? 3.190 -0.080 8.422 1.00 95.25 88 GLY A C 1
ATOM 683 O O . GLY A 1 88 ? 2.815 0.235 9.554 1.00 95.25 88 GLY A O 1
ATOM 684 N N . TRP A 1 89 ? 3.119 0.766 7.390 1.00 96.19 89 TRP A N 1
ATOM 685 C CA . TRP A 1 89 ? 2.588 2.121 7.523 1.00 96.19 89 TRP A CA 1
ATOM 686 C C . TRP A 1 89 ? 1.102 2.135 7.917 1.00 96.19 89 TRP A C 1
ATOM 688 O O . TRP A 1 89 ? 0.733 2.820 8.871 1.00 96.19 89 TRP A O 1
ATOM 698 N N . ILE A 1 90 ? 0.252 1.335 7.255 1.00 94.75 90 ILE A N 1
ATOM 699 C CA . ILE A 1 90 ? -1.178 1.211 7.609 1.00 94.75 90 ILE A CA 1
ATOM 700 C C . ILE A 1 90 ? -1.335 0.771 9.064 1.00 94.75 90 ILE A C 1
ATOM 702 O O . ILE A 1 90 ? -2.142 1.337 9.799 1.00 94.75 90 ILE A O 1
ATOM 706 N N . ARG A 1 91 ? -0.546 -0.208 9.508 1.00 92.44 91 ARG A N 1
ATOM 707 C CA . ARG A 1 91 ? -0.581 -0.676 10.893 1.00 92.44 91 ARG A CA 1
ATOM 708 C C . ARG A 1 91 ? -0.208 0.427 11.883 1.00 92.44 91 ARG A C 1
ATOM 710 O O . ARG A 1 91 ? -0.850 0.540 12.926 1.00 92.44 91 ARG A O 1
ATOM 717 N N . GLY A 1 92 ? 0.791 1.248 11.558 1.00 92.31 92 GLY A N 1
ATOM 718 C CA . GLY A 1 92 ? 1.147 2.431 12.343 1.00 92.31 92 GLY A CA 1
ATOM 719 C C . GLY A 1 92 ? -0.014 3.421 12.468 1.00 92.31 92 GLY A C 1
ATOM 720 O O . GLY A 1 92 ? -0.311 3.882 13.569 1.00 92.31 92 GLY A O 1
ATOM 721 N N . GLU A 1 93 ? -0.727 3.680 11.371 1.00 94.19 93 GLU A N 1
ATOM 722 C CA . GLU A 1 93 ? -1.903 4.559 11.367 1.00 94.19 93 GLU A CA 1
ATOM 723 C C . GLU A 1 93 ? -3.058 4.010 12.211 1.00 94.19 93 GLU A C 1
ATOM 725 O O . GLU A 1 93 ? -3.676 4.762 12.966 1.00 94.19 93 GLU A O 1
ATOM 730 N N . LEU A 1 94 ? -3.320 2.700 12.142 1.00 91.19 94 LEU A N 1
ATOM 731 C CA . LEU A 1 94 ? -4.334 2.049 12.976 1.00 91.19 94 LEU A CA 1
ATOM 732 C C . LEU A 1 94 ? -3.983 2.174 14.461 1.00 91.19 94 LEU A C 1
ATOM 734 O O . LEU A 1 94 ? -4.821 2.623 15.243 1.00 91.19 94 LEU A O 1
ATOM 738 N N . LYS A 1 95 ? -2.734 1.871 14.840 1.00 89.50 95 LYS A N 1
ATOM 739 C CA . LYS A 1 95 ? -2.237 2.035 16.219 1.00 89.50 95 LYS A CA 1
ATOM 740 C C . LYS A 1 95 ? -2.384 3.475 16.705 1.00 89.50 95 LYS A C 1
ATOM 742 O O . LYS A 1 95 ? -2.910 3.708 17.788 1.00 89.50 95 LYS A O 1
ATOM 747 N N . ALA A 1 96 ? -1.992 4.444 15.881 1.00 88.94 96 ALA A N 1
ATOM 748 C CA . ALA A 1 96 ? -2.090 5.859 16.221 1.00 88.94 96 ALA A CA 1
ATOM 749 C C . ALA A 1 96 ? -3.539 6.365 16.338 1.00 88.94 96 ALA A C 1
ATOM 751 O O . ALA A 1 96 ? -3.774 7.382 16.985 1.00 88.94 96 ALA A O 1
ATOM 752 N N . SER A 1 97 ? -4.508 5.683 15.720 1.00 86.56 97 SER A N 1
ATOM 753 C CA . SER A 1 97 ? -5.923 6.055 15.802 1.00 86.56 97 SER A CA 1
ATOM 754 C C . SER A 1 97 ? -6.609 5.634 17.106 1.00 86.56 97 SER A C 1
ATOM 756 O O . SER A 1 97 ? -7.735 6.056 17.357 1.00 86.56 97 SER A O 1
ATOM 758 N N . GLY A 1 98 ? -5.985 4.764 17.911 1.00 75.50 98 GLY A N 1
ATOM 759 C CA . GLY A 1 98 ? -6.597 4.173 19.110 1.00 75.50 98 GLY A CA 1
ATOM 760 C C . GLY A 1 98 ? -7.749 3.197 18.822 1.00 75.50 98 GLY A C 1
ATOM 761 O O .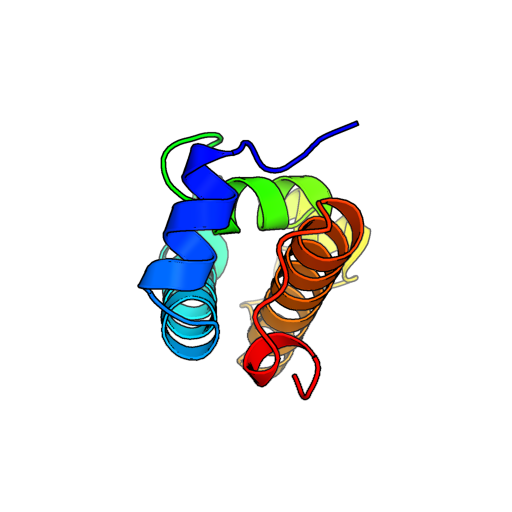 GLY A 1 98 ? -8.225 2.522 19.730 1.00 75.50 98 GLY A O 1
ATOM 762 N N . LYS A 1 99 ? -8.180 3.074 17.560 1.00 64.75 99 LYS A N 1
ATOM 763 C CA . LYS A 1 99 ? -9.148 2.087 17.085 1.00 64.75 99 LYS A CA 1
ATOM 764 C C . LYS A 1 99 ? -8.391 0.864 16.561 1.00 64.75 99 LYS A C 1
ATOM 766 O O . LYS A 1 99 ? -8.222 0.697 15.354 1.00 64.75 99 LYS A O 1
ATOM 771 N N . VAL A 1 100 ? -7.926 -0.010 17.445 1.00 63.44 100 VAL A N 1
ATOM 772 C CA . VAL A 1 100 ? -7.317 -1.284 17.033 1.00 63.44 100 VAL A CA 1
ATOM 773 C C . VAL A 1 100 ? -8.134 -2.423 17.622 1.00 63.44 100 VAL A C 1
ATOM 775 O O . VAL A 1 100 ? -8.259 -2.546 18.834 1.00 63.44 100 VAL A O 1
ATOM 778 N N . GLN A 1 101 ? -8.735 -3.250 16.765 1.00 63.16 101 GLN A N 1
ATOM 779 C CA . GLN A 1 101 ? -9.262 -4.539 17.213 1.00 63.16 101 GLN A CA 1
ATOM 780 C C . GLN A 1 101 ? -8.077 -5.446 17.566 1.00 63.16 101 GLN A C 1
ATOM 782 O O . GLN A 1 101 ? -7.110 -5.480 16.808 1.00 63.16 101 GLN A O 1
ATOM 787 N N . ALA A 1 102 ? -8.174 -6.226 18.648 1.00 55.94 102 ALA A N 1
ATOM 788 C CA . ALA A 1 102 ? -7.094 -7.091 19.149 1.00 55.94 102 ALA A CA 1
ATOM 789 C C . ALA A 1 102 ? -6.424 -7.967 18.062 1.00 55.94 102 ALA A C 1
ATOM 791 O O . ALA A 1 102 ? -5.218 -8.176 18.083 1.00 55.94 102 ALA A O 1
ATOM 792 N N . LYS A 1 103 ? -7.172 -8.390 17.031 1.00 54.19 103 LYS A N 1
ATOM 793 C CA . LYS A 1 103 ? -6.659 -9.184 15.894 1.00 54.19 103 LYS A CA 1
ATOM 794 C C . LYS A 1 103 ? -5.651 -8.460 14.983 1.00 54.19 103 LYS A C 1
ATOM 796 O O . LYS A 1 103 ? -5.001 -9.105 14.171 1.00 54.19 103 LYS A O 1
ATOM 801 N N . ILE A 1 104 ? -5.536 -7.135 15.066 1.00 58.28 104 ILE A N 1
ATOM 802 C CA . ILE A 1 104 ? -4.596 -6.321 14.269 1.00 58.28 104 ILE A CA 1
ATOM 803 C C . ILE A 1 104 ? -3.268 -6.119 15.027 1.00 58.28 104 ILE A C 1
ATOM 805 O O . ILE A 1 104 ? -2.241 -5.776 14.431 1.00 58.28 104 ILE A O 1
ATOM 809 N N . GLU A 1 105 ? -3.259 -6.347 16.342 1.00 54.94 105 GLU A N 1
ATOM 810 C CA . GLU A 1 105 ? -2.060 -6.190 17.166 1.00 54.94 105 GLU A CA 1
ATOM 811 C C . GLU A 1 105 ? -1.029 -7.292 16.921 1.00 54.94 105 GLU A C 1
ATOM 813 O O . GLU A 1 105 ? 0.160 -6.998 16.994 1.00 54.94 105 GLU A O 1
ATOM 818 N N . GLU A 1 106 ? -1.464 -8.492 16.535 1.00 54.81 106 GLU A N 1
ATOM 819 C CA . GLU A 1 106 ? -0.611 -9.668 16.282 1.00 54.81 106 GLU A CA 1
ATOM 820 C C . GLU A 1 106 ? -0.001 -9.723 14.871 1.00 54.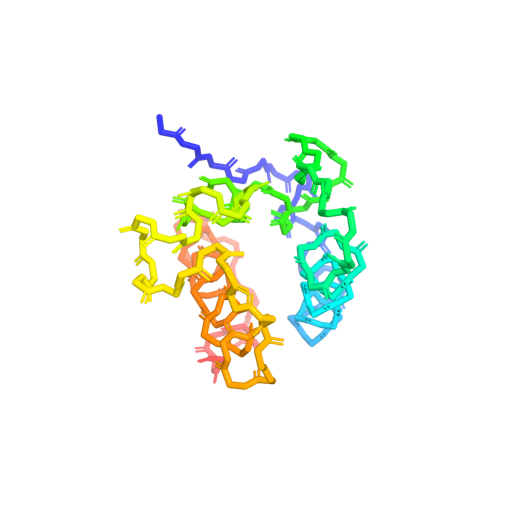81 106 GLU A C 1
ATOM 822 O O . GLU A 1 106 ? 0.780 -10.626 14.576 1.00 54.81 106 GLU A O 1
ATOM 827 N N . PHE A 1 107 ? -0.357 -8.771 14.001 1.00 54.91 107 PHE A N 1
ATOM 828 C CA . PHE A 1 107 ? 0.198 -8.664 12.647 1.00 54.91 107 PHE A CA 1
ATOM 829 C C . PHE A 1 107 ? 1.628 -8.110 12.625 1.00 54.91 107 PHE A C 1
ATOM 831 O O . PHE A 1 107 ? 2.278 -8.050 13.693 1.00 54.91 107 PHE A O 1
#

Radius of gyration: 13.58 Å; chains: 1; bounding box: 31×25×38 Å

Foldseek 3Di:
DQADDPVQLVVCVVCDLVNLLVVLLVCCCVAEQDPDHHFQDCDDHLLSSLCVVQQNRYLVSLCVRVVDDSPDGQDPVSSVVSSVSSSVVSLVNNVVVVPDDPVSVVD

Sequence (107 aa):
MVRLTGDEIDFVQANGIDSVKKAAYHFVRTRLAVSKPKRVPKKGHPVFKALHAVGADSRESIEKNFSIPTTDKLRETDIDAVVENAMGWIRGELKASGKVQAKIEEF